Protein AF-A0A966YHX8-F1 (afdb_monomer_lite)

Secondary structure (DSSP, 8-state):
-PPPPPPPPGGGS------SEEEE-SSHHHHHHHHHHHHTT---EEEE-SSSSS-THHHH---TT-B-SS-GGGSSBTTB--TT-SSSS-BHHHHHHHHHH-

Radius of gyration: 17.37 Å; chains: 1; bounding box: 41×53×37 Å

Foldseek 3Di:
DPDDDDDDDPVPDPDPPDFPEEAEAQAPVSLLVVVVCVVVVRDRYDYDHPDPDHHGPLVPDDDPPAWAPAQQQVVDDPVQGDPPAPDRIHHSVRSSVNSVVD

Structure (mmCIF, N/CA/C/O backbone):
data_AF-A0A966YHX8-F1
#
_entry.id   AF-A0A966YHX8-F1
#
loop_
_atom_site.group_PDB
_atom_site.id
_atom_site.type_symbol
_atom_site.label_atom_id
_atom_site.label_alt_id
_atom_site.label_comp_id
_atom_site.label_asym_id
_atom_site.label_entity_id
_atom_site.label_seq_id
_atom_site.pdbx_PDB_ins_code
_atom_site.Cartn_x
_atom_site.Cartn_y
_atom_site.Cartn_z
_atom_site.occupancy
_atom_site.B_iso_or_equiv
_atom_site.auth_seq_id
_atom_site.auth_comp_id
_atom_site.auth_asym_id
_atom_site.auth_atom_id
_atom_site.pdbx_PDB_model_num
ATOM 1 N N . MET A 1 1 ? -4.423 -44.377 1.071 1.00 54.78 1 MET A N 1
ATOM 2 C CA . MET A 1 1 ? -4.199 -42.955 1.405 1.00 54.78 1 MET A CA 1
ATOM 3 C C . MET A 1 1 ? -5.554 -42.388 1.792 1.00 54.78 1 MET A C 1
ATOM 5 O O . MET A 1 1 ? -6.455 -42.518 0.968 1.00 54.78 1 MET A O 1
ATOM 9 N N . PRO A 1 2 ? -5.774 -41.892 3.020 1.00 57.69 2 PRO A N 1
ATOM 10 C CA . PRO A 1 2 ? -7.013 -41.176 3.295 1.00 57.69 2 PRO A CA 1
ATOM 11 C C . PRO A 1 2 ? -7.048 -39.906 2.425 1.00 57.69 2 PRO A C 1
ATOM 13 O O . PRO A 1 2 ? -5.984 -39.336 2.160 1.00 57.69 2 PRO A O 1
ATOM 16 N N . PRO A 1 3 ? -8.223 -39.485 1.930 1.00 65.25 3 PRO A N 1
ATOM 17 C CA . PRO A 1 3 ? -8.344 -38.228 1.204 1.00 65.25 3 PRO A CA 1
ATOM 18 C C . PRO A 1 3 ? -7.912 -37.066 2.107 1.00 65.25 3 PRO A C 1
ATOM 20 O O . PRO A 1 3 ? -8.208 -37.056 3.303 1.00 65.25 3 PRO A O 1
ATOM 23 N N . SER A 1 4 ? -7.191 -36.103 1.527 1.00 65.44 4 SER A N 1
ATOM 24 C CA . SER A 1 4 ? -6.855 -34.842 2.195 1.00 65.44 4 SER A CA 1
ATOM 25 C C . SER A 1 4 ? -8.146 -34.176 2.694 1.00 65.44 4 SER A C 1
ATOM 27 O O . SER A 1 4 ? -9.118 -34.156 1.932 1.00 65.44 4 SER A O 1
ATOM 29 N N . PRO A 1 5 ? -8.199 -33.639 3.928 1.00 60.78 5 PRO A N 1
ATOM 30 C CA . PRO A 1 5 ? -9.383 -32.935 4.403 1.00 60.78 5 PRO A CA 1
ATOM 31 C C . PRO A 1 5 ? -9.684 -31.766 3.461 1.00 60.78 5 PRO A C 1
ATOM 33 O O . PRO A 1 5 ? -8.790 -30.990 3.115 1.00 60.78 5 PRO A O 1
ATOM 36 N N . ALA A 1 6 ? -10.935 -31.687 3.005 1.00 64.88 6 ALA A N 1
ATOM 37 C CA . ALA A 1 6 ? -11.411 -30.578 2.195 1.00 64.88 6 ALA A CA 1
ATOM 38 C C . ALA A 1 6 ? -11.234 -29.273 2.983 1.00 64.88 6 ALA A C 1
ATOM 40 O O . ALA A 1 6 ? -11.562 -29.211 4.170 1.00 64.88 6 ALA A O 1
ATOM 41 N N . LEU A 1 7 ? -10.692 -28.243 2.328 1.00 60.41 7 LEU A N 1
ATOM 42 C CA . LEU A 1 7 ? -10.674 -26.894 2.888 1.00 60.41 7 LEU A CA 1
ATOM 43 C C . LEU A 1 7 ? -12.124 -26.481 3.201 1.00 60.41 7 LEU A C 1
ATOM 45 O O . LEU A 1 7 ? -13.016 -26.810 2.415 1.00 60.41 7 LEU A O 1
ATOM 49 N N . PRO A 1 8 ? -12.383 -25.810 4.336 1.00 53.88 8 PRO A N 1
ATOM 50 C CA . PRO A 1 8 ? -13.734 -25.418 4.708 1.00 53.88 8 PRO A CA 1
ATOM 51 C C . PRO A 1 8 ? -14.359 -24.534 3.625 1.00 53.88 8 PRO A C 1
ATOM 53 O O . PRO A 1 8 ? -13.717 -23.627 3.092 1.00 53.88 8 PRO A O 1
ATOM 56 N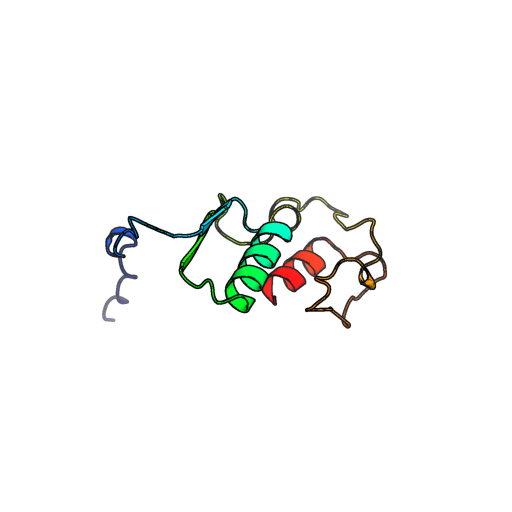 N . ASP A 1 9 ? -15.619 -24.827 3.313 1.00 56.59 9 ASP A N 1
ATOM 57 C CA . ASP A 1 9 ? -16.423 -24.103 2.337 1.00 56.59 9 ASP A CA 1
ATOM 58 C C . ASP A 1 9 ? -16.583 -22.646 2.798 1.00 56.59 9 ASP A C 1
ATOM 60 O O . ASP A 1 9 ? -17.055 -22.387 3.913 1.00 56.59 9 ASP A O 1
ATOM 64 N N . ALA A 1 10 ? -16.189 -21.681 1.961 1.00 56.56 10 ALA A N 1
ATOM 65 C CA . ALA A 1 10 ? -16.181 -20.251 2.301 1.00 56.56 10 ALA A CA 1
ATOM 66 C C . ALA A 1 10 ? -17.575 -19.704 2.687 1.00 56.56 10 ALA A C 1
ATOM 68 O O . ALA A 1 10 ? -17.695 -18.597 3.209 1.00 56.56 10 ALA A O 1
ATOM 69 N N . THR A 1 11 ? -18.629 -20.491 2.470 1.00 53.56 11 THR A N 1
ATOM 70 C CA . THR A 1 11 ? -20.031 -20.193 2.783 1.00 53.56 11 THR A CA 1
ATOM 71 C C . THR A 1 11 ? -20.414 -20.419 4.254 1.00 53.56 11 THR A C 1
ATOM 73 O O . THR A 1 11 ? -21.535 -20.096 4.635 1.00 53.56 11 THR A O 1
ATOM 76 N N . THR A 1 12 ? -19.525 -20.957 5.100 1.00 54.69 12 THR A N 1
ATOM 77 C CA . THR A 1 12 ? -19.818 -21.207 6.534 1.00 54.69 12 THR A CA 1
ATOM 78 C C . THR A 1 12 ? -19.228 -20.183 7.502 1.00 54.69 12 THR A C 1
ATOM 80 O O . THR A 1 12 ? -19.490 -20.256 8.704 1.00 54.69 12 THR A O 1
ATOM 83 N N . LEU A 1 13 ? -18.471 -19.198 7.012 1.00 56.91 13 LEU A N 1
ATOM 84 C CA . LEU A 1 13 ? -18.071 -18.073 7.854 1.00 56.91 13 LEU A CA 1
ATOM 85 C C . LEU A 1 13 ? -19.310 -17.207 8.127 1.00 56.91 13 LEU A C 1
ATOM 87 O O . LEU A 1 13 ? -20.009 -16.857 7.174 1.00 56.91 13 LEU A O 1
ATOM 91 N N . PRO A 1 14 ? -19.614 -16.857 9.392 1.00 59.81 14 PRO A N 1
ATOM 92 C CA . PRO A 1 14 ? -20.733 -15.977 9.685 1.00 59.81 14 PRO A CA 1
ATOM 93 C C . PRO A 1 14 ? -20.542 -14.681 8.898 1.00 59.81 14 PRO A C 1
ATOM 95 O O . PRO A 1 14 ? -19.554 -13.969 9.092 1.00 59.81 14 PRO A O 1
ATOM 98 N N . LEU A 1 15 ? -21.475 -14.397 7.985 1.00 62.53 15 LEU A N 1
ATOM 99 C CA . LEU A 1 15 ? -21.525 -13.121 7.287 1.00 62.53 15 LEU A CA 1
ATOM 100 C C . LEU A 1 15 ? -21.644 -12.045 8.364 1.00 62.53 15 LEU A C 1
ATOM 102 O O . LEU A 1 15 ? -22.669 -11.949 9.040 1.00 62.53 15 LEU A O 1
ATOM 106 N N . ARG A 1 16 ? -20.583 -11.257 8.563 1.00 67.25 16 ARG A N 1
ATOM 107 C CA . ARG A 1 16 ? -20.672 -10.061 9.398 1.00 67.25 16 ARG A CA 1
ATOM 108 C C . ARG A 1 16 ? -21.694 -9.140 8.740 1.00 67.25 16 ARG A C 1
ATOM 110 O O . ARG A 1 16 ? -21.424 -8.557 7.696 1.00 67.25 16 ARG A O 1
ATOM 117 N N . SER A 1 17 ? -22.878 -9.039 9.338 1.00 79.94 17 SER A N 1
ATOM 118 C CA . SER A 1 17 ? -23.955 -8.168 8.857 1.00 79.94 17 SER A CA 1
ATOM 119 C C . SER A 1 17 ? -23.696 -6.691 9.160 1.00 79.94 17 SER A C 1
ATOM 121 O O . SER A 1 17 ? -24.457 -5.836 8.718 1.00 79.94 17 SER A O 1
ATOM 123 N N . HIS A 1 18 ? -22.658 -6.396 9.943 1.00 87.88 18 HIS A N 1
ATOM 124 C CA . HIS A 1 18 ? -22.315 -5.060 10.398 1.00 87.88 18 HIS A CA 1
ATOM 125 C C . HIS A 1 18 ? -20.796 -4.905 10.512 1.00 87.88 18 HIS A C 1
ATOM 127 O O . HIS A 1 18 ? -20.102 -5.845 10.907 1.00 87.88 18 HIS A O 1
ATOM 133 N N . THR A 1 19 ? -20.306 -3.717 10.172 1.00 93.69 19 THR A N 1
ATOM 134 C CA . THR A 1 19 ? -18.974 -3.237 10.539 1.00 93.69 19 THR A CA 1
ATOM 135 C C . THR A 1 19 ? -19.099 -1.737 10.805 1.00 93.69 19 THR A C 1
ATOM 137 O O . THR A 1 19 ? -19.785 -1.052 10.043 1.00 93.69 19 THR A O 1
ATOM 140 N N . ASP A 1 20 ? -18.467 -1.225 11.858 1.00 95.25 20 ASP A N 1
ATOM 141 C CA . ASP A 1 20 ? -18.540 0.206 12.187 1.00 95.25 20 ASP A CA 1
ATOM 142 C C . ASP A 1 20 ? -17.879 1.080 11.110 1.00 95.25 20 ASP A C 1
ATOM 144 O O . ASP A 1 20 ? -18.371 2.164 10.787 1.00 95.25 20 ASP A O 1
ATOM 148 N N . VAL A 1 21 ? -16.766 0.609 10.529 1.00 97.56 21 VAL A N 1
ATOM 149 C CA . VAL A 1 21 ? -16.040 1.332 9.475 1.00 97.56 21 VAL A CA 1
ATOM 150 C C . VAL A 1 21 ? -15.757 0.444 8.265 1.00 97.56 21 VAL A C 1
ATOM 152 O O . VAL A 1 21 ? -14.988 -0.516 8.328 1.00 97.56 21 VAL A O 1
ATOM 155 N N . ALA A 1 22 ? -16.333 0.815 7.122 1.00 97.12 22 ALA A N 1
ATOM 156 C CA . ALA A 1 22 ? -16.045 0.203 5.829 1.00 97.12 22 ALA A CA 1
ATOM 157 C C . ALA A 1 22 ? -15.012 1.038 5.055 1.00 97.12 22 ALA A C 1
ATOM 159 O O . ALA A 1 22 ? -15.242 2.210 4.758 1.00 97.12 22 ALA A O 1
ATOM 160 N N . ILE A 1 23 ? -13.884 0.425 4.697 1.00 98.12 23 ILE A N 1
ATOM 161 C CA . ILE A 1 23 ? -12.825 1.044 3.890 1.00 98.12 23 ILE A CA 1
ATOM 162 C C . ILE A 1 23 ? -12.871 0.422 2.494 1.00 98.12 23 ILE A C 1
ATOM 164 O O . ILE A 1 23 ? -12.733 -0.789 2.352 1.00 98.12 23 ILE A O 1
ATOM 168 N N . LEU A 1 24 ? -13.052 1.235 1.455 1.00 97.81 24 LEU A N 1
ATOM 169 C CA . LEU A 1 24 ? -13.075 0.760 0.070 1.00 97.81 24 LEU A CA 1
ATOM 170 C C . LEU A 1 24 ? -11.692 0.940 -0.570 1.00 97.81 24 LEU A C 1
ATOM 172 O O . LEU A 1 24 ? -11.229 2.065 -0.749 1.00 97.81 24 LEU A O 1
ATOM 176 N N . GLY A 1 25 ? -11.056 -0.172 -0.940 1.00 98.00 25 GLY A N 1
ATOM 177 C CA . GLY A 1 25 ? -9.749 -0.221 -1.596 1.00 98.00 25 GLY A CA 1
ATOM 178 C C . GLY A 1 25 ? -8.615 -0.664 -0.670 1.00 98.00 25 GLY A C 1
ATOM 179 O O . GLY A 1 25 ? -8.392 -0.096 0.397 1.00 98.00 25 GLY A O 1
ATOM 180 N N . GLY A 1 26 ? -7.850 -1.661 -1.116 1.00 97.62 26 GLY A N 1
ATOM 181 C CA . GLY A 1 26 ? -6.729 -2.266 -0.395 1.00 97.62 26 GLY A CA 1
ATOM 182 C C . GLY A 1 26 ? -5.357 -1.753 -0.835 1.00 97.62 26 GLY A C 1
ATOM 183 O O . GLY A 1 26 ? -4.405 -2.527 -0.882 1.00 97.62 26 GLY A O 1
ATOM 184 N N . GLY A 1 27 ? -5.255 -0.482 -1.230 1.00 97.88 27 GLY A N 1
ATOM 185 C CA . GLY A 1 27 ? -3.983 0.180 -1.552 1.00 97.88 27 GLY A CA 1
ATOM 186 C C . GLY A 1 27 ? -3.393 0.949 -0.365 1.00 97.88 27 GLY A C 1
ATOM 187 O O . GLY A 1 27 ? -3.906 0.872 0.751 1.00 97.88 27 GLY A O 1
ATOM 188 N N . PHE A 1 28 ? -2.363 1.761 -0.625 1.00 97.44 28 PHE A N 1
ATOM 189 C CA . PHE A 1 28 ? -1.686 2.606 0.376 1.00 97.44 28 PHE A CA 1
ATOM 190 C C . PHE A 1 28 ? -2.646 3.348 1.317 1.00 97.44 28 PHE A C 1
ATOM 192 O O . PHE A 1 28 ? -2.505 3.274 2.535 1.00 97.44 28 PHE A O 1
ATOM 199 N N . ALA A 1 29 ? -3.637 4.050 0.758 1.00 97.94 29 ALA A N 1
ATOM 200 C CA . ALA A 1 29 ? -4.571 4.856 1.540 1.00 97.94 29 ALA A CA 1
ATOM 201 C C . ALA A 1 29 ? -5.464 4.002 2.454 1.00 97.94 29 ALA A C 1
ATOM 203 O O . ALA A 1 29 ? -5.645 4.345 3.620 1.00 97.94 29 ALA A O 1
ATOM 204 N N . GLY A 1 30 ? -5.986 2.878 1.952 1.00 98.19 30 GLY A N 1
ATOM 205 C CA . GLY A 1 30 ? -6.846 1.985 2.732 1.00 98.19 30 GLY A CA 1
ATOM 206 C C . GLY A 1 30 ? -6.092 1.278 3.856 1.00 98.19 30 GLY A C 1
ATOM 207 O O . GLY A 1 30 ? -6.580 1.226 4.985 1.00 98.19 30 GLY A O 1
ATOM 208 N N . ILE A 1 31 ? -4.869 0.818 3.576 1.00 97.75 31 ILE A N 1
ATOM 209 C CA . ILE A 1 31 ? -3.972 0.225 4.580 1.00 97.75 31 ILE A CA 1
ATOM 210 C C . ILE A 1 31 ? -3.613 1.267 5.648 1.00 97.75 31 ILE A C 1
ATOM 212 O O . ILE A 1 31 ? -3.786 1.011 6.839 1.00 97.75 31 ILE A O 1
ATOM 216 N N . CYS A 1 32 ? -3.203 2.473 5.239 1.00 98.12 32 CYS A N 1
ATOM 217 C CA . CYS A 1 32 ? -2.904 3.573 6.159 1.00 98.12 32 CYS A CA 1
ATOM 218 C C . CYS A 1 32 ? -4.104 3.907 7.056 1.00 98.12 32 CYS A C 1
ATOM 220 O O . CYS A 1 32 ? -3.959 3.994 8.275 1.00 98.12 32 CYS A O 1
ATOM 222 N N . MET A 1 33 ? -5.298 4.036 6.469 1.00 98.19 33 MET A N 1
ATOM 223 C CA . MET A 1 33 ? -6.531 4.318 7.203 1.00 98.19 33 MET A CA 1
ATOM 224 C C . MET A 1 33 ? -6.822 3.233 8.244 1.00 98.19 33 MET A C 1
ATOM 226 O O . MET A 1 33 ? -7.059 3.550 9.408 1.00 98.19 33 MET A O 1
ATOM 230 N N . ALA A 1 34 ? -6.741 1.957 7.860 1.00 97.69 34 ALA A N 1
ATOM 231 C CA . ALA A 1 34 ? -6.972 0.846 8.776 1.00 97.69 34 ALA A CA 1
ATOM 232 C C . ALA A 1 34 ? -5.975 0.839 9.944 1.00 97.69 34 ALA A C 1
ATOM 234 O O . ALA A 1 34 ? -6.377 0.619 11.087 1.00 97.69 34 ALA A O 1
ATOM 235 N N . ILE A 1 35 ? -4.694 1.119 9.686 1.00 97.44 35 ILE A N 1
ATOM 236 C CA . ILE A 1 35 ? -3.673 1.208 10.740 1.00 97.44 35 ILE A CA 1
ATOM 237 C C . ILE A 1 35 ? -3.975 2.367 11.691 1.00 97.44 35 ILE A C 1
ATOM 239 O O . ILE A 1 35 ? -3.969 2.175 12.908 1.00 97.44 35 ILE A O 1
ATOM 243 N N . ARG A 1 36 ? -4.280 3.558 11.166 1.00 97.88 36 ARG A N 1
ATOM 244 C CA . ARG A 1 36 ? -4.580 4.738 11.993 1.00 97.88 36 ARG A CA 1
ATOM 245 C C . ARG A 1 36 ? -5.833 4.551 12.842 1.00 97.88 36 ARG A C 1
ATOM 247 O O . ARG A 1 36 ? -5.804 4.878 14.024 1.00 97.88 36 ARG A O 1
ATOM 254 N N . LEU A 1 37 ? -6.890 3.969 12.282 1.00 98.06 37 LEU A N 1
ATOM 255 C CA . LEU A 1 37 ? -8.111 3.651 13.023 1.00 98.06 37 LEU A CA 1
ATOM 256 C C . LEU A 1 37 ? -7.844 2.634 14.138 1.00 98.06 37 LEU A C 1
ATOM 258 O O . LEU A 1 37 ? -8.252 2.862 15.277 1.00 98.06 37 LEU A O 1
ATOM 262 N N . LYS A 1 38 ? -7.075 1.572 13.857 1.00 97.12 38 LYS A N 1
ATOM 263 C CA . LYS A 1 38 ? -6.653 0.611 14.889 1.00 97.12 38 LYS A CA 1
ATOM 264 C C . LYS A 1 38 ? -5.845 1.274 16.004 1.00 97.12 38 LYS A C 1
ATOM 266 O O . LYS A 1 38 ? -6.087 0.980 17.170 1.00 97.12 38 LYS A O 1
ATOM 271 N N . GLN A 1 39 ? -4.925 2.181 15.669 1.00 97.00 39 GLN A N 1
ATOM 272 C CA . GLN A 1 39 ? -4.143 2.949 16.651 1.00 97.00 39 GLN A CA 1
ATOM 273 C C . GLN A 1 39 ? -5.017 3.865 17.526 1.00 97.00 39 GLN A C 1
ATOM 275 O O . GLN A 1 39 ? -4.651 4.151 18.661 1.00 97.00 39 GLN A O 1
ATOM 280 N N . GLN A 1 40 ? -6.170 4.306 17.019 1.00 97.56 40 GLN A N 1
ATOM 281 C CA . GLN A 1 40 ? -7.147 5.125 17.745 1.00 97.56 40 GLN A CA 1
ATOM 282 C C . GLN A 1 40 ? -8.168 4.296 18.546 1.00 97.56 40 GLN A C 1
ATOM 284 O O . GLN A 1 40 ? -9.061 4.866 19.165 1.00 97.56 40 GLN A O 1
ATOM 289 N N . GLY A 1 41 ? -8.043 2.964 18.561 1.00 97.62 41 GLY A N 1
ATOM 290 C CA . GLY A 1 41 ? -8.940 2.067 19.299 1.00 97.62 41 GLY A CA 1
ATOM 291 C C . GLY A 1 41 ? -10.181 1.618 18.521 1.00 97.62 41 GLY A C 1
ATOM 292 O O . GLY A 1 41 ? -11.055 0.965 19.089 1.00 97.62 41 GLY A O 1
ATOM 293 N N . HIS A 1 42 ? -10.270 1.922 17.223 1.00 97.25 42 HIS A N 1
ATOM 294 C CA . HIS A 1 42 ? -11.320 1.386 16.359 1.00 97.25 42 HIS A CA 1
ATOM 295 C C . HIS A 1 42 ? -10.902 0.012 15.828 1.00 97.25 42 HIS A C 1
ATOM 297 O O . HIS A 1 42 ? -9.963 -0.110 15.037 1.00 97.25 42 HIS A O 1
ATOM 303 N N . HIS A 1 43 ? -11.600 -1.036 16.264 1.00 94.44 43 HIS A N 1
ATOM 304 C CA . HIS A 1 43 ? -11.243 -2.420 15.937 1.00 94.44 43 HIS A CA 1
ATOM 305 C C . HIS A 1 43 ? -12.270 -3.144 15.058 1.00 94.44 43 HIS A C 1
ATOM 307 O O . HIS A 1 43 ? -11.908 -4.138 14.428 1.00 94.44 43 HIS A O 1
ATOM 313 N N . ASP A 1 44 ? -13.512 -2.654 14.971 1.00 95.81 44 ASP A N 1
ATOM 314 C CA . ASP A 1 44 ? -14.500 -3.168 14.018 1.00 95.81 44 ASP A CA 1
ATOM 315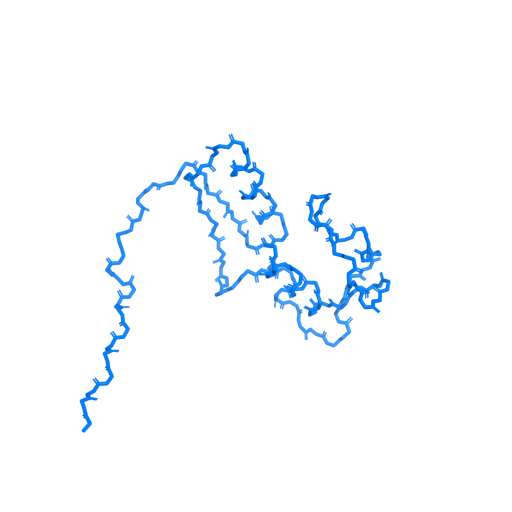 C C . ASP A 1 44 ? -14.424 -2.400 12.697 1.00 95.81 44 ASP A C 1
ATOM 317 O O . ASP A 1 44 ? -15.116 -1.410 12.463 1.00 95.81 44 ASP A O 1
ATOM 321 N N . LEU A 1 45 ? -13.515 -2.845 11.838 1.00 95.81 45 LEU A N 1
ATOM 322 C CA . LEU A 1 45 ? -13.346 -2.290 10.506 1.00 95.81 45 LEU A CA 1
ATOM 323 C C . LEU A 1 45 ? -13.080 -3.384 9.487 1.00 95.81 45 LEU A C 1
ATOM 325 O O . LEU A 1 45 ? -12.424 -4.387 9.783 1.00 95.81 45 LEU A O 1
ATOM 329 N N . THR A 1 46 ? -13.559 -3.153 8.270 1.00 96.19 46 THR A N 1
ATOM 330 C CA . THR A 1 46 ? -13.401 -4.075 7.144 1.00 96.19 46 THR A CA 1
ATOM 331 C C . THR A 1 46 ? -12.893 -3.316 5.924 1.00 96.19 46 THR A C 1
ATOM 333 O O . THR A 1 46 ? -13.487 -2.319 5.513 1.00 96.19 46 THR A O 1
ATOM 336 N N . ILE A 1 47 ? -11.795 -3.796 5.333 1.00 96.62 47 ILE A N 1
ATOM 337 C CA . ILE A 1 47 ? -11.330 -3.329 4.024 1.00 96.62 47 ILE A CA 1
ATOM 338 C C . ILE A 1 47 ? -11.986 -4.198 2.953 1.00 96.62 47 ILE A C 1
ATOM 340 O O . ILE A 1 47 ? -11.797 -5.413 2.935 1.00 96.62 47 ILE A O 1
ATOM 344 N N . PHE A 1 48 ? -12.716 -3.570 2.040 1.00 96.62 48 PHE A N 1
ATOM 345 C CA . PHE A 1 48 ? -13.247 -4.207 0.844 1.00 96.62 48 PHE A CA 1
ATOM 346 C C . PHE A 1 48 ? -12.332 -3.895 -0.336 1.00 96.62 48 PHE A C 1
ATOM 348 O O . PHE A 1 48 ? -12.208 -2.749 -0.767 1.00 96.62 48 PHE A O 1
ATOM 355 N N . GLU A 1 49 ? -11.693 -4.930 -0.864 1.00 97.06 49 GLU A N 1
ATOM 356 C CA . GLU A 1 49 ? -10.865 -4.874 -2.063 1.00 97.06 49 GLU A CA 1
ATOM 357 C C . GLU A 1 49 ? -11.506 -5.755 -3.136 1.00 97.06 49 GLU A C 1
ATOM 359 O O . GLU A 1 49 ? -11.974 -6.855 -2.853 1.00 97.06 49 GLU A O 1
ATOM 364 N N . LYS A 1 50 ? -11.560 -5.248 -4.368 1.00 96.62 50 LYS A N 1
ATOM 365 C CA . LYS A 1 50 ? -12.134 -5.972 -5.503 1.00 96.62 50 LYS A CA 1
ATOM 366 C C . LYS A 1 50 ? -11.243 -7.144 -5.915 1.00 96.62 50 LYS A C 1
ATOM 368 O O . LYS A 1 50 ? -11.746 -8.169 -6.370 1.00 96.62 50 LYS A O 1
ATOM 373 N N . ALA A 1 51 ? -9.929 -6.964 -5.827 1.00 95.88 51 ALA A N 1
ATOM 374 C CA . ALA A 1 51 ? -8.957 -7.998 -6.143 1.00 95.88 51 ALA A CA 1
ATOM 375 C C . ALA A 1 51 ? -8.815 -9.034 -5.017 1.0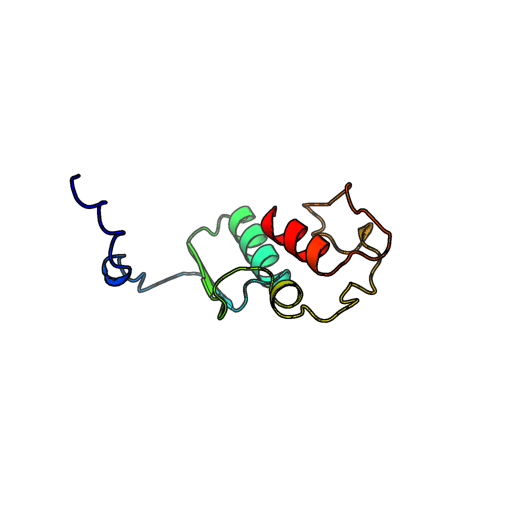0 95.88 51 ALA A C 1
ATOM 377 O O . ALA A 1 51 ? -9.252 -8.841 -3.887 1.00 95.88 51 ALA A O 1
ATOM 378 N N . SER A 1 52 ? -8.122 -10.131 -5.317 1.00 94.94 52 SER A N 1
ATOM 379 C CA . SER A 1 52 ? -7.849 -11.208 -4.359 1.00 94.94 52 SER A CA 1
ATOM 380 C C . SER A 1 52 ? -6.708 -10.908 -3.375 1.00 94.94 52 SER A C 1
ATOM 382 O O . SER A 1 52 ? -6.377 -11.757 -2.552 1.00 94.94 52 SER A O 1
ATOM 384 N N . SER A 1 53 ? -6.051 -9.750 -3.480 1.00 95.12 53 SER A N 1
ATOM 385 C CA . SER A 1 53 ? -4.925 -9.361 -2.622 1.00 95.12 53 SER A CA 1
ATOM 386 C C . SER A 1 53 ? -4.813 -7.843 -2.483 1.00 95.12 53 SER A C 1
ATOM 388 O O . SER A 1 53 ? -5.352 -7.091 -3.294 1.00 95.12 53 SER A O 1
ATOM 390 N N . LEU A 1 54 ? -4.109 -7.383 -1.447 1.00 96.94 54 LEU A N 1
ATOM 391 C CA . LEU A 1 54 ? -3.809 -5.967 -1.221 1.00 96.94 54 LEU A CA 1
ATOM 392 C C . LEU A 1 54 ? -2.697 -5.466 -2.162 1.00 96.94 54 LEU A C 1
ATOM 394 O O . LEU A 1 54 ? -1.941 -6.254 -2.731 1.00 96.94 54 LEU A O 1
ATOM 398 N N . GLY A 1 55 ? -2.601 -4.146 -2.312 1.00 96.81 55 GLY A N 1
ATOM 399 C CA . GLY A 1 55 ? -1.541 -3.459 -3.058 1.00 96.81 55 GLY A CA 1
ATOM 400 C C . GLY A 1 55 ? -2.039 -2.336 -3.970 1.00 96.81 55 GLY A C 1
ATOM 401 O O . GLY A 1 55 ? -1.264 -1.452 -4.334 1.00 96.81 55 GLY A O 1
ATOM 402 N N . GLY A 1 56 ? -3.335 -2.321 -4.307 1.00 97.44 56 GLY A N 1
ATOM 403 C CA . GLY A 1 56 ? -3.960 -1.281 -5.133 1.00 97.44 56 GLY A CA 1
ATOM 404 C C . GLY A 1 56 ? -3.228 -1.079 -6.462 1.00 97.44 56 GLY A C 1
ATOM 405 O O . GLY A 1 56 ? -2.935 -2.045 -7.163 1.00 97.44 56 GLY A O 1
ATOM 406 N N . THR A 1 57 ? -2.863 0.169 -6.773 1.00 97.50 57 THR A N 1
ATOM 407 C CA . THR A 1 57 ? -2.085 0.533 -7.971 1.00 97.50 57 THR A CA 1
ATOM 408 C C . THR A 1 57 ? -0.868 -0.366 -8.184 1.00 97.50 57 THR A C 1
ATOM 410 O O . THR A 1 57 ? -0.630 -0.812 -9.304 1.00 97.50 57 THR A O 1
ATOM 413 N N . TRP A 1 58 ? -0.127 -0.675 -7.119 1.00 97.75 58 TRP A N 1
ATOM 414 C CA . TRP A 1 58 ? 1.094 -1.472 -7.205 1.00 97.75 58 TRP A CA 1
ATOM 415 C C . TRP A 1 58 ? 0.825 -2.960 -7.366 1.00 97.75 58 TRP A C 1
ATOM 417 O O . TRP A 1 58 ? 1.722 -3.683 -7.750 1.00 97.75 58 TRP A O 1
ATOM 427 N N . ARG A 1 59 ? -0.387 -3.447 -7.111 1.00 97.62 59 ARG A N 1
ATOM 428 C CA . ARG A 1 59 ? -0.785 -4.815 -7.467 1.00 97.62 59 ARG A CA 1
ATOM 429 C C . ARG A 1 59 ? -1.260 -4.886 -8.918 1.00 97.62 59 ARG A C 1
ATOM 431 O O . ARG A 1 59 ? -0.936 -5.840 -9.617 1.00 97.62 59 ARG A O 1
ATOM 438 N N . ASP A 1 60 ? -2.040 -3.898 -9.351 1.00 97.38 60 ASP A N 1
ATOM 439 C CA . ASP A 1 60 ? -2.760 -3.959 -10.627 1.00 97.38 60 ASP A CA 1
ATOM 440 C C . ASP A 1 60 ? -1.886 -3.615 -11.844 1.00 97.38 60 ASP A C 1
ATOM 442 O O . ASP A 1 60 ? -2.143 -4.099 -12.945 1.00 97.38 60 ASP A O 1
ATOM 446 N N . ASN A 1 61 ? -0.841 -2.801 -11.674 1.00 97.69 61 ASN A N 1
ATOM 447 C CA . ASN A 1 61 ? 0.018 -2.370 -12.777 1.00 97.69 61 ASN A CA 1
ATOM 448 C C . ASN A 1 61 ? 1.291 -3.216 -12.834 1.00 97.69 61 ASN A C 1
ATOM 450 O O . ASN A 1 61 ? 2.131 -3.114 -11.956 1.00 97.69 61 ASN A O 1
ATOM 454 N N . THR A 1 62 ? 1.462 -4.031 -13.874 1.00 96.69 62 THR A N 1
ATOM 455 C CA . THR A 1 62 ? 2.622 -4.942 -14.020 1.00 96.69 62 THR A CA 1
ATOM 456 C C . THR A 1 62 ? 3.327 -4.798 -15.372 1.00 96.69 62 THR A C 1
ATOM 458 O O . THR A 1 62 ? 4.002 -5.709 -15.849 1.00 96.69 62 THR A O 1
ATOM 461 N N . TYR A 1 63 ? 3.172 -3.641 -16.024 1.00 97.50 63 TYR A N 1
ATOM 462 C CA . TYR A 1 63 ? 3.831 -3.375 -17.301 1.00 97.50 63 TYR A CA 1
ATOM 463 C C . TYR A 1 63 ? 5.356 -3.194 -17.131 1.00 97.50 63 TYR A C 1
ATOM 465 O O . TYR A 1 63 ? 5.816 -2.747 -16.073 1.00 97.50 63 TYR A O 1
ATOM 473 N N . PRO A 1 64 ? 6.166 -3.503 -18.165 1.00 97.44 64 PRO A N 1
ATOM 474 C 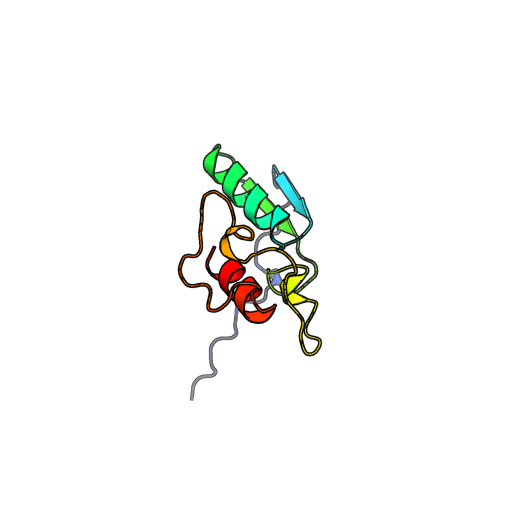CA . PRO A 1 64 ? 7.618 -3.356 -18.092 1.00 97.44 64 PRO A CA 1
ATOM 475 C C . PRO A 1 64 ? 8.045 -1.929 -17.734 1.00 97.44 64 PRO A C 1
ATOM 477 O O . PRO A 1 64 ? 7.616 -0.967 -18.365 1.00 97.44 64 PRO A O 1
ATOM 480 N N . GLY A 1 65 ? 8.909 -1.798 -16.725 1.00 95.50 65 GLY A N 1
ATOM 481 C CA . GLY A 1 65 ? 9.404 -0.501 -16.255 1.00 95.50 65 GLY A CA 1
ATOM 482 C C . GLY A 1 65 ? 8.478 0.234 -15.282 1.00 95.50 65 GLY A C 1
ATOM 483 O O . GLY A 1 65 ? 8.804 1.356 -14.904 1.00 95.50 65 GLY A O 1
ATOM 484 N N . CYS A 1 66 ? 7.366 -0.371 -14.843 1.00 97.56 66 CYS A N 1
ATOM 485 C CA . CYS A 1 66 ? 6.490 0.237 -13.842 1.00 97.56 66 CYS A CA 1
ATOM 486 C C . CYS A 1 66 ? 7.252 0.540 -12.537 1.00 97.56 66 CYS A C 1
ATOM 488 O O . CYS A 1 66 ? 7.956 -0.312 -11.980 1.00 97.56 66 CYS A O 1
ATOM 490 N N . GLY A 1 67 ? 7.117 1.771 -12.051 1.00 97.00 67 GLY A N 1
ATOM 491 C CA . GLY A 1 67 ? 7.810 2.278 -10.873 1.00 97.00 67 GLY A CA 1
ATOM 492 C C . GLY A 1 67 ? 7.260 3.633 -10.448 1.00 97.00 67 GLY A C 1
ATOM 493 O O . GLY A 1 67 ? 6.402 4.200 -11.127 1.00 97.00 67 GLY A O 1
ATOM 494 N N . CYS A 1 68 ? 7.732 4.126 -9.307 1.00 97.06 68 CYS A N 1
ATOM 495 C CA . CYS A 1 68 ? 7.328 5.427 -8.783 1.00 97.06 68 CYS A CA 1
ATOM 496 C C . CYS A 1 68 ? 8.245 6.543 -9.290 1.00 97.06 68 CYS A C 1
ATOM 498 O O . CYS A 1 68 ? 9.443 6.338 -9.470 1.00 97.06 68 CYS A O 1
ATOM 500 N N . ASP A 1 69 ? 7.675 7.723 -9.506 1.00 96.69 69 ASP A N 1
ATOM 501 C CA . ASP A 1 69 ? 8.376 8.968 -9.830 1.00 96.69 69 ASP A CA 1
ATOM 502 C C . ASP A 1 69 ? 8.758 9.784 -8.580 1.00 96.69 69 ASP A C 1
ATOM 504 O O . ASP A 1 69 ? 9.503 10.760 -8.672 1.00 96.69 69 ASP A O 1
ATOM 508 N N . VAL A 1 70 ? 8.288 9.372 -7.401 1.00 96.50 70 VAL A N 1
ATOM 509 C CA . VAL A 1 70 ? 8.671 9.931 -6.103 1.00 96.50 70 VAL A CA 1
ATOM 510 C C . VAL A 1 70 ? 9.909 9.194 -5.581 1.00 96.50 70 VAL A C 1
ATOM 512 O O . VAL A 1 70 ? 9.956 7.963 -5.668 1.00 96.50 70 VAL A O 1
ATOM 515 N N . PRO A 1 71 ? 10.902 9.903 -5.005 1.00 97.25 71 PRO A N 1
ATOM 516 C CA . PRO A 1 71 ? 12.016 9.254 -4.326 1.00 97.25 71 PRO A CA 1
ATOM 517 C C . PRO A 1 71 ? 11.535 8.247 -3.272 1.00 97.25 71 PRO A C 1
ATOM 519 O O . PRO A 1 71 ? 10.679 8.582 -2.453 1.00 97.25 71 PRO A O 1
ATOM 522 N N . SER A 1 72 ? 12.085 7.032 -3.273 1.00 96.62 72 SER A N 1
ATOM 523 C CA . SER A 1 72 ? 11.621 5.903 -2.452 1.00 96.62 72 SER A CA 1
ATOM 524 C C . SER A 1 72 ? 11.577 6.232 -0.957 1.00 96.62 72 SER A C 1
ATOM 526 O O . SER A 1 72 ? 10.613 5.881 -0.275 1.00 96.62 72 SER A O 1
ATOM 528 N N . ASP A 1 73 ? 12.555 7.000 -0.465 1.00 93.44 73 ASP A N 1
ATOM 529 C CA . ASP A 1 73 ? 12.618 7.474 0.927 1.00 93.44 73 ASP A CA 1
ATOM 530 C C . ASP A 1 73 ? 11.400 8.324 1.328 1.00 93.44 73 ASP A C 1
ATOM 532 O O . ASP A 1 73 ? 11.025 8.387 2.494 1.00 93.44 73 ASP A O 1
ATOM 536 N N . LEU A 1 74 ? 10.750 8.969 0.358 1.00 96.00 74 LEU A N 1
ATOM 537 C CA . LEU A 1 74 ? 9.545 9.776 0.555 1.00 96.00 74 LEU A CA 1
ATOM 538 C C . LEU A 1 74 ? 8.258 8.993 0.262 1.00 96.00 74 LEU A C 1
ATOM 540 O O . LEU A 1 74 ? 7.165 9.485 0.540 1.00 96.00 74 LEU A O 1
ATOM 544 N N . TYR A 1 75 ? 8.369 7.781 -0.285 1.00 96.81 75 TYR A N 1
ATOM 545 C CA . TYR A 1 75 ? 7.244 6.949 -0.712 1.00 96.81 75 TYR A CA 1
ATOM 546 C C . TYR A 1 75 ? 6.992 5.767 0.241 1.00 96.81 75 TYR A C 1
ATOM 548 O O . TYR A 1 75 ? 6.681 4.648 -0.161 1.00 96.81 75 TYR A O 1
ATOM 556 N N . SER A 1 76 ? 7.124 6.034 1.541 1.00 96.75 76 SER A N 1
ATOM 557 C CA . SER A 1 76 ? 6.768 5.125 2.636 1.00 96.75 76 SER A CA 1
ATOM 558 C C . SER A 1 76 ? 5.710 5.772 3.531 1.00 96.75 76 SER A C 1
ATOM 560 O O . SER A 1 76 ? 5.606 6.998 3.613 1.00 96.75 76 SER A O 1
ATOM 562 N N . LEU A 1 77 ? 4.933 4.968 4.258 1.00 96.69 77 LEU A N 1
ATOM 563 C CA . LEU A 1 77 ? 4.092 5.486 5.334 1.00 96.69 77 LEU A CA 1
ATOM 564 C C . LEU A 1 77 ? 4.980 6.160 6.382 1.00 96.69 77 LEU A C 1
ATOM 566 O O . LEU A 1 77 ? 5.984 5.599 6.819 1.00 96.69 77 LEU A O 1
ATOM 570 N N . SER A 1 78 ? 4.603 7.361 6.821 1.00 95.19 78 SER A N 1
ATOM 571 C CA . SER A 1 78 ? 5.439 8.187 7.709 1.00 95.19 78 SER A CA 1
ATOM 572 C C . SER A 1 78 ? 5.798 7.529 9.047 1.00 95.19 78 SER A C 1
ATOM 574 O O . SER A 1 78 ? 6.737 7.955 9.708 1.00 95.19 78 SER A O 1
ATOM 576 N N . PHE A 1 79 ? 5.056 6.496 9.445 1.00 95.19 79 PHE A N 1
ATOM 577 C CA . PHE A 1 79 ? 5.243 5.730 10.676 1.00 95.19 79 PHE A CA 1
ATOM 578 C C . PHE A 1 79 ? 5.835 4.329 10.456 1.00 95.19 79 PHE A C 1
ATOM 580 O O . PHE A 1 79 ? 6.040 3.621 11.431 1.00 95.19 79 PHE A O 1
ATOM 587 N N . GLU A 1 80 ? 6.084 3.929 9.208 1.00 96.12 80 GLU A N 1
ATOM 588 C CA . GLU A 1 80 ? 6.637 2.622 8.836 1.00 96.12 80 GLU A CA 1
ATOM 589 C C . GLU A 1 80 ? 7.573 2.819 7.637 1.00 96.12 80 GLU A C 1
ATOM 591 O O . GLU A 1 80 ? 7.244 2.515 6.491 1.00 96.12 80 GLU A O 1
ATOM 596 N N . GLN A 1 81 ? 8.717 3.452 7.888 1.00 96.81 81 GLN A N 1
ATOM 597 C CA . GLN A 1 81 ? 9.716 3.736 6.857 1.00 96.81 81 GLN A CA 1
ATOM 598 C C . GLN A 1 81 ? 10.399 2.445 6.392 1.00 96.81 81 GLN A C 1
ATOM 600 O O . GLN A 1 81 ? 10.599 1.522 7.181 1.00 96.81 81 GLN A O 1
ATOM 605 N N . ASN A 1 82 ? 10.785 2.384 5.118 1.00 96.94 82 ASN A N 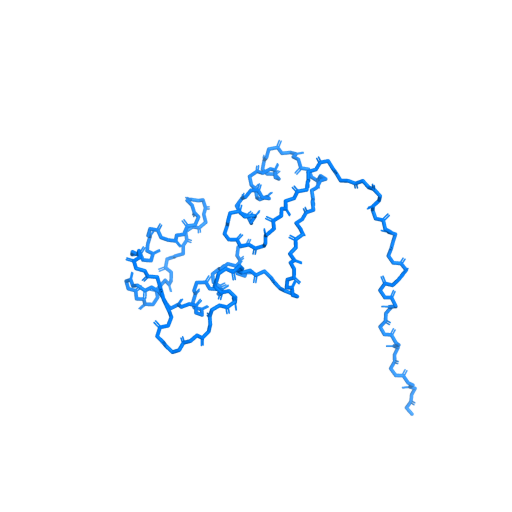1
ATOM 606 C CA . ASN A 1 82 ? 11.569 1.275 4.585 1.00 96.94 82 ASN A CA 1
ATOM 607 C C . ASN A 1 82 ? 13.012 1.734 4.312 1.00 96.94 82 ASN A C 1
ATOM 609 O O . ASN A 1 82 ? 13.223 2.467 3.352 1.00 96.94 82 ASN A O 1
ATOM 613 N N . PRO A 1 83 ? 14.005 1.343 5.130 1.00 95.25 83 PRO A N 1
ATOM 614 C CA . PRO A 1 83 ? 15.401 1.724 4.906 1.00 95.25 83 PRO A CA 1
ATOM 615 C C . PRO A 1 83 ? 16.072 0.906 3.792 1.00 95.25 83 PRO A C 1
ATOM 617 O O . PRO A 1 83 ? 17.149 1.269 3.330 1.00 95.25 83 PRO A O 1
ATOM 620 N N . ASP A 1 84 ? 15.439 -0.188 3.362 1.00 96.25 84 ASP A N 1
ATOM 621 C CA . ASP A 1 84 ? 16.027 -1.190 2.471 1.00 96.25 84 ASP A CA 1
ATOM 622 C C . ASP A 1 84 ? 15.637 -0.991 0.996 1.00 96.25 84 ASP A C 1
ATOM 624 O O . ASP A 1 84 ? 15.679 -1.935 0.205 1.00 96.25 84 ASP A O 1
ATOM 628 N N . TRP A 1 85 ? 15.232 0.222 0.601 1.00 97.56 85 TRP A N 1
ATOM 629 C CA . TRP A 1 85 ? 14.993 0.524 -0.811 1.00 97.56 85 TRP A CA 1
ATOM 630 C C . TRP A 1 85 ? 16.275 0.318 -1.626 1.00 97.56 85 TRP A C 1
ATOM 632 O O . TRP A 1 85 ? 17.320 0.910 -1.364 1.00 97.56 85 TRP A O 1
ATOM 642 N N . SER A 1 86 ? 16.180 -0.490 -2.674 1.00 97.44 86 SER A N 1
ATOM 643 C CA . SER A 1 86 ? 17.295 -0.865 -3.545 1.00 97.44 86 SER A CA 1
ATOM 644 C C . SER A 1 86 ? 17.757 0.264 -4.471 1.00 97.44 86 SER A C 1
ATOM 646 O O . SER A 1 86 ? 18.861 0.209 -5.016 1.00 97.44 86 SER A O 1
ATOM 648 N N . ARG A 1 87 ? 16.908 1.276 -4.693 1.00 96.19 87 ARG A N 1
ATOM 649 C CA . ARG A 1 87 ? 17.154 2.394 -5.615 1.00 96.19 87 ARG A CA 1
ATOM 650 C C . ARG A 1 87 ? 16.319 3.626 -5.264 1.00 96.19 87 ARG A C 1
ATOM 652 O O . ARG A 1 87 ? 15.266 3.517 -4.639 1.00 96.19 87 ARG A O 1
ATOM 659 N N . THR A 1 88 ? 16.745 4.790 -5.763 1.00 97.12 88 THR A N 1
ATOM 660 C CA . THR A 1 88 ? 16.079 6.089 -5.536 1.00 97.12 88 THR A CA 1
ATOM 661 C C . THR A 1 88 ? 14.633 6.128 -6.022 1.00 97.12 88 THR A C 1
ATOM 663 O O . THR A 1 88 ? 13.839 6.835 -5.429 1.00 97.12 88 THR A O 1
ATOM 666 N N . PHE A 1 89 ? 14.280 5.379 -7.070 1.00 97.75 89 PHE A N 1
ATOM 667 C CA . PHE A 1 89 ? 12.918 5.315 -7.613 1.00 97.75 89 PHE A CA 1
ATOM 668 C C . PHE A 1 89 ? 12.456 3.861 -7.679 1.00 97.75 89 PHE A C 1
ATOM 670 O O . PHE A 1 89 ? 12.712 3.167 -8.667 1.00 97.75 89 PHE A O 1
ATOM 677 N N . ALA A 1 90 ? 11.857 3.363 -6.598 1.00 97.50 90 ALA A N 1
ATOM 678 C CA . ALA A 1 90 ? 11.528 1.952 -6.413 1.00 97.50 90 ALA A CA 1
ATOM 679 C C . ALA A 1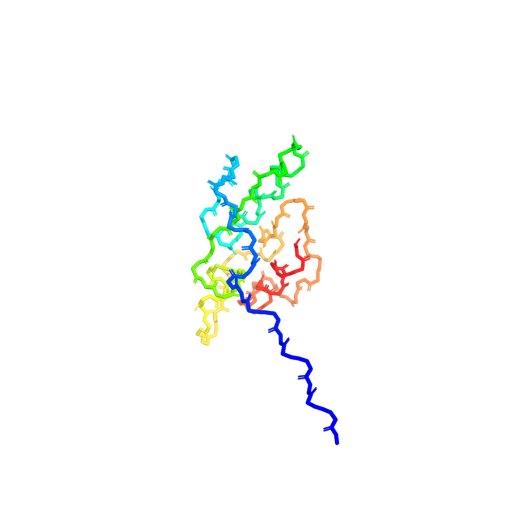 90 ? 10.689 1.369 -7.563 1.00 97.50 90 ALA A C 1
ATOM 681 O O . ALA A 1 90 ? 9.926 2.057 -8.253 1.00 97.50 90 ALA A O 1
ATOM 682 N N . SER A 1 91 ? 10.890 0.078 -7.823 1.00 98.12 91 SER A N 1
ATOM 683 C CA . SER A 1 91 ? 10.077 -0.637 -8.815 1.00 98.12 91 SER A CA 1
ATOM 684 C C . SER A 1 91 ? 8.677 -0.892 -8.277 1.00 98.12 91 SER A C 1
ATOM 686 O O . SER A 1 91 ? 8.469 -0.928 -7.065 1.00 98.12 91 SER A O 1
ATOM 688 N N . GLN A 1 92 ? 7.716 -1.124 -9.168 1.00 98.00 92 GLN A N 1
ATOM 689 C CA . GLN A 1 92 ? 6.379 -1.515 -8.738 1.00 98.00 92 GLN A CA 1
ATOM 690 C C . GLN A 1 92 ? 6.402 -2.742 -7.819 1.00 98.00 92 GLN A C 1
ATOM 692 O O . GLN A 1 92 ? 5.715 -2.741 -6.800 1.00 98.00 92 GLN A O 1
ATOM 697 N N . GLN A 1 93 ? 7.199 -3.759 -8.156 1.00 97.88 93 GLN A N 1
ATOM 698 C CA . GLN A 1 93 ? 7.278 -4.987 -7.369 1.00 97.88 93 GLN A CA 1
ATOM 699 C C . GLN A 1 93 ? 7.796 -4.714 -5.953 1.00 97.88 93 GLN A C 1
ATOM 701 O O . GLN A 1 93 ? 7.220 -5.181 -4.979 1.00 97.88 93 GLN A O 1
ATOM 706 N N . GLU A 1 94 ? 8.829 -3.887 -5.836 1.00 98.19 94 GLU A N 1
ATOM 707 C CA . GLU A 1 94 ? 9.425 -3.516 -4.553 1.00 98.19 94 GLU A CA 1
ATOM 708 C C . GLU A 1 94 ? 8.449 -2.728 -3.666 1.00 98.19 94 GLU A C 1
ATOM 710 O O . GLU A 1 94 ? 8.350 -2.979 -2.467 1.00 98.19 94 GLU A O 1
ATOM 715 N N . ILE A 1 95 ? 7.667 -1.820 -4.257 1.00 98.19 95 ILE A N 1
ATOM 716 C CA . ILE A 1 95 ? 6.635 -1.074 -3.528 1.00 98.19 95 ILE A CA 1
ATOM 717 C C . ILE A 1 95 ? 5.480 -1.993 -3.109 1.00 98.19 95 ILE A C 1
ATOM 719 O O . ILE A 1 95 ? 4.942 -1.857 -2.007 1.00 98.19 95 ILE A O 1
ATOM 723 N N . LEU A 1 96 ? 5.097 -2.943 -3.964 1.00 98.12 96 LEU A N 1
ATOM 724 C CA . LEU A 1 96 ? 4.097 -3.950 -3.623 1.00 98.12 96 LEU A CA 1
ATOM 725 C C . LEU A 1 96 ? 4.567 -4.829 -2.455 1.00 98.12 96 LEU A C 1
ATOM 727 O O . LEU A 1 96 ? 3.776 -5.122 -1.559 1.00 98.12 96 LEU A O 1
ATOM 731 N N . ASP A 1 97 ? 5.837 -5.228 -2.445 1.00 97.75 97 ASP A N 1
ATOM 732 C CA . ASP A 1 97 ? 6.411 -6.041 -1.372 1.00 97.75 97 ASP A CA 1
ATOM 733 C C . ASP A 1 97 ? 6.539 -5.255 -0.064 1.00 97.75 97 ASP A C 1
ATOM 735 O O . ASP A 1 97 ? 6.215 -5.790 0.998 1.00 97.75 97 ASP A O 1
ATOM 739 N N . TYR A 1 98 ? 6.881 -3.965 -0.133 1.00 97.69 98 TYR A N 1
ATOM 740 C CA . TYR A 1 98 ? 6.774 -3.059 1.012 1.00 97.69 98 TYR A CA 1
ATOM 741 C C . TYR A 1 98 ? 5.348 -3.044 1.584 1.00 97.69 98 TYR A C 1
ATOM 743 O O . TYR A 1 98 ? 5.165 -3.311 2.769 1.00 97.69 98 TYR A O 1
ATOM 751 N N . LEU A 1 99 ? 4.324 -2.826 0.750 1.00 97.06 99 LEU A N 1
ATOM 752 C CA . LEU A 1 99 ? 2.925 -2.799 1.201 1.00 97.06 99 LEU A CA 1
ATOM 753 C C . LEU A 1 99 ? 2.430 -4.119 1.800 1.00 97.06 99 LEU A C 1
ATOM 755 O O . LEU A 1 99 ? 1.511 -4.096 2.609 1.00 97.06 99 LEU A O 1
ATOM 759 N N . ARG A 1 100 ? 2.984 -5.263 1.387 1.00 95.56 100 ARG A N 1
ATOM 760 C CA . ARG A 1 100 ? 2.637 -6.581 1.947 1.00 95.56 100 ARG A CA 1
ATOM 761 C C . ARG A 1 100 ? 3.273 -6.838 3.310 1.00 95.56 100 ARG A C 1
ATOM 763 O O . ARG A 1 100 ? 2.803 -7.719 4.026 1.00 95.56 100 ARG A O 1
ATOM 770 N N . ARG A 1 101 ? 4.366 -6.138 3.622 1.00 95.31 101 ARG A N 1
ATOM 771 C CA . ARG A 1 101 ? 5.077 -6.235 4.901 1.00 95.31 101 ARG A CA 1
ATOM 772 C C . ARG A 1 101 ? 4.422 -5.379 5.988 1.00 95.31 101 ARG A C 1
ATOM 774 O O . ARG A 1 101 ? 4.462 -5.775 7.149 1.00 95.31 101 ARG A O 1
ATOM 781 N N . VAL A 1 102 ? 3.891 -4.220 5.598 1.00 93.31 102 VAL A N 1
ATOM 782 C CA . VAL A 1 102 ? 3.126 -3.286 6.446 1.00 93.31 102 VAL A CA 1
ATOM 783 C C . VAL A 1 102 ? 1.831 -3.932 6.941 1.00 93.31 102 VAL A C 1
ATOM 785 O O . VAL A 1 102 ? 1.527 -3.776 8.144 1.00 93.31 102 VAL A O 1
#

pLDDT: mean 90.76, std 13.79, range [53.56, 98.19]

Sequence (102 aa):
MPPSPALPDATTLPLRSHTDVAILGGGFAGICMAIRLKQQGHHDLTIFEKASSLGGTWRDNTYPGCGCDVPSDLYSLSFEQNPDWSRTFASQQEILDYLRRV